Protein AF-A0A6G7XZ02-F1 (afdb_monomer_lite)

pLDDT: mean 85.64, std 7.01, range [53.31, 96.0]

Radius of gyration: 21.54 Å; chains: 1; bounding box: 38×23×70 Å

Foldseek 3Di:
DDLVVPLVVLVVVLVVVVVVLVVCCVPPVCCCVPVVDDVVVVNVVSVVVSVVVSVVSCCCCVPQVHPVSVVVVVVVVVVVVVVVVVVVVVVVVVVVD

Structure (mmCIF, N/CA/C/O backbone):
data_AF-A0A6G7XZ02-F1
#
_entry.id   AF-A0A6G7XZ02-F1
#
loop_
_atom_site.group_PDB
_atom_site.id
_atom_site.type_symbol
_atom_site.label_atom_id
_atom_site.label_alt_id
_atom_site.label_comp_id
_atom_site.label_asym_id
_atom_site.label_entity_id
_atom_site.label_seq_id
_atom_site.pdbx_PDB_ins_code
_atom_site.Cartn_x
_atom_site.Cartn_y
_atom_site.Cartn_z
_atom_site.occupancy
_atom_site.B_iso_or_equiv
_atom_site.auth_seq_id
_atom_site.auth_comp_id
_atom_site.auth_asym_id
_atom_site.auth_atom_id
_atom_site.pdbx_PDB_model_num
ATOM 1 N N . MET A 1 1 ? 18.723 -4.981 2.019 1.00 54.25 1 MET A N 1
ATOM 2 C CA . MET A 1 1 ? 18.150 -5.385 3.326 1.00 54.25 1 MET A CA 1
ATOM 3 C C . MET A 1 1 ? 16.633 -5.125 3.376 1.00 54.25 1 MET A C 1
ATOM 5 O O . MET A 1 1 ? 16.159 -4.507 4.308 1.00 54.25 1 MET A O 1
ATOM 9 N N . GLU A 1 2 ? 15.822 -5.529 2.391 1.00 69.81 2 GLU A N 1
ATOM 10 C CA . GLU A 1 2 ? 14.671 -4.648 2.071 1.00 69.81 2 GLU A CA 1
ATOM 11 C C . GLU A 1 2 ? 13.277 -5.225 2.333 1.00 69.81 2 GLU A C 1
ATOM 13 O O . GLU A 1 2 ? 12.449 -4.547 2.932 1.00 69.81 2 GLU A O 1
ATOM 18 N N . PHE A 1 3 ? 13.005 -6.483 1.978 1.00 68.81 3 PHE A N 1
ATOM 19 C CA . PHE A 1 3 ? 11.643 -7.030 2.068 1.00 68.81 3 PHE A CA 1
ATOM 20 C C . PHE A 1 3 ? 11.085 -7.061 3.493 1.00 68.81 3 PHE A C 1
ATOM 22 O O . PHE A 1 3 ? 10.004 -6.538 3.766 1.00 68.81 3 PHE A O 1
ATOM 29 N N . LEU A 1 4 ? 11.836 -7.668 4.412 1.00 76.19 4 LEU A N 1
ATOM 30 C CA . LEU A 1 4 ? 11.372 -7.899 5.776 1.00 76.19 4 LEU A CA 1
ATOM 31 C C . LEU A 1 4 ? 11.326 -6.588 6.572 1.00 76.19 4 LEU A C 1
ATOM 33 O O . LEU A 1 4 ? 10.375 -6.365 7.308 1.00 76.19 4 LEU A O 1
ATOM 37 N N . GLN A 1 5 ? 12.288 -5.684 6.356 1.00 82.38 5 GLN A N 1
ATOM 38 C CA . GLN A 1 5 ? 12.327 -4.376 7.017 1.00 82.38 5 GLN A CA 1
ATOM 39 C C . GLN A 1 5 ? 11.182 -3.464 6.559 1.00 82.38 5 GLN A C 1
ATOM 41 O O . GLN A 1 5 ? 10.501 -2.885 7.403 1.00 82.38 5 GLN A O 1
ATOM 46 N N . ILE A 1 6 ? 10.919 -3.379 5.249 1.00 80.31 6 ILE A N 1
ATOM 47 C CA . ILE A 1 6 ? 9.832 -2.547 4.712 1.00 80.31 6 ILE A CA 1
ATOM 48 C C . ILE A 1 6 ? 8.469 -3.104 5.138 1.00 80.31 6 ILE A C 1
ATOM 50 O O . ILE A 1 6 ? 7.625 -2.345 5.607 1.00 80.31 6 ILE A O 1
ATOM 54 N N . ASN A 1 7 ? 8.254 -4.422 5.055 1.00 83.06 7 ASN A N 1
ATOM 55 C CA . ASN A 1 7 ? 6.996 -5.025 5.512 1.00 83.06 7 ASN A CA 1
ATOM 56 C C . ASN A 1 7 ? 6.760 -4.825 7.007 1.00 83.06 7 ASN A C 1
ATOM 58 O O . ASN A 1 7 ? 5.651 -4.490 7.416 1.00 83.06 7 ASN A O 1
ATOM 62 N N . LEU A 1 8 ? 7.798 -5.011 7.824 1.00 87.62 8 LEU A N 1
ATOM 63 C CA . LEU A 1 8 ? 7.699 -4.810 9.264 1.00 87.62 8 LEU A CA 1
ATOM 64 C C . LEU A 1 8 ? 7.384 -3.345 9.591 1.00 87.62 8 LEU A C 1
ATOM 66 O O . LEU A 1 8 ? 6.530 -3.076 10.431 1.00 87.62 8 LEU A O 1
ATOM 70 N N . LEU A 1 9 ? 7.996 -2.400 8.874 1.00 86.50 9 LEU A N 1
ATOM 71 C CA . LEU A 1 9 ? 7.699 -0.975 8.998 1.00 86.50 9 LEU A CA 1
ATOM 72 C C . LEU A 1 9 ? 6.243 -0.661 8.619 1.00 86.50 9 LEU A C 1
ATOM 74 O O . LEU A 1 9 ? 5.568 0.050 9.361 1.00 86.50 9 LEU A O 1
ATOM 78 N N . VAL A 1 10 ? 5.721 -1.236 7.529 1.00 85.12 10 VAL A N 1
ATOM 79 C CA . VAL A 1 10 ? 4.306 -1.089 7.135 1.00 85.12 10 VAL A CA 1
ATOM 80 C C . VAL A 1 10 ? 3.370 -1.638 8.214 1.00 85.12 10 VAL A C 1
ATOM 82 O O . VAL A 1 10 ? 2.392 -0.979 8.564 1.00 85.12 10 VAL A O 1
ATOM 85 N N . ILE A 1 11 ? 3.683 -2.802 8.792 1.00 89.50 11 ILE A N 1
ATOM 86 C CA . ILE A 1 11 ? 2.895 -3.398 9.881 1.00 89.50 11 ILE A CA 1
ATOM 87 C C . ILE A 1 11 ? 2.915 -2.504 11.127 1.00 89.50 11 ILE A C 1
ATOM 89 O O . ILE A 1 11 ? 1.867 -2.286 11.734 1.00 89.50 11 ILE A O 1
ATOM 93 N N . ILE A 1 12 ? 4.073 -1.947 11.495 1.00 91.88 12 ILE A N 1
ATOM 94 C CA . ILE A 1 12 ? 4.201 -1.032 12.639 1.00 91.88 12 ILE A CA 1
ATOM 95 C C . ILE A 1 12 ? 3.375 0.238 12.409 1.00 91.88 12 ILE A C 1
ATOM 97 O O . ILE A 1 12 ? 2.613 0.638 13.290 1.00 91.88 12 ILE A O 1
ATOM 101 N N . ILE A 1 13 ? 3.472 0.855 11.228 1.00 88.94 13 ILE A N 1
ATOM 102 C CA . ILE A 1 13 ? 2.686 2.050 10.886 1.00 88.94 13 ILE A CA 1
ATOM 103 C C . ILE A 1 13 ? 1.189 1.740 10.925 1.00 88.94 13 ILE A C 1
ATOM 105 O O . ILE A 1 13 ? 0.421 2.511 11.503 1.00 88.94 13 ILE A O 1
ATOM 109 N N . ALA A 1 14 ? 0.772 0.602 10.366 1.00 88.94 14 ALA A N 1
ATOM 110 C CA . ALA A 1 14 ? -0.616 0.167 10.426 1.00 88.94 14 ALA A CA 1
ATOM 111 C C . ALA A 1 14 ? -1.078 -0.002 11.882 1.00 88.94 14 ALA A C 1
ATOM 113 O O . ALA A 1 14 ? -2.113 0.546 12.255 1.00 88.94 14 ALA A O 1
ATOM 114 N N . ALA A 1 15 ? -0.295 -0.672 12.732 1.00 91.19 15 ALA A N 1
ATOM 115 C CA . ALA A 1 15 ? -0.615 -0.852 14.148 1.00 91.19 15 ALA A CA 1
ATOM 116 C C . ALA A 1 15 ? -0.759 0.488 14.895 1.00 91.19 15 ALA A C 1
ATOM 118 O O . ALA A 1 15 ? -1.701 0.662 15.672 1.00 91.19 15 ALA A O 1
ATOM 119 N N . ILE A 1 16 ? 0.119 1.458 14.618 1.00 92.38 16 ILE A N 1
ATOM 120 C CA . ILE A 1 16 ? 0.020 2.818 15.168 1.00 92.38 16 ILE A CA 1
ATOM 121 C C . ILE A 1 16 ? -1.269 3.494 14.690 1.00 92.38 16 ILE A C 1
ATOM 123 O O . ILE A 1 16 ? -2.003 4.045 15.510 1.00 92.38 16 ILE A O 1
ATOM 127 N N . LEU A 1 17 ? -1.589 3.422 13.395 1.00 88.81 17 LEU A N 1
ATOM 128 C CA . LEU A 1 17 ? -2.824 3.984 12.841 1.00 88.81 17 LEU A CA 1
ATOM 129 C C . LEU A 1 17 ? -4.072 3.360 13.473 1.00 88.81 17 LEU A C 1
ATOM 131 O O . LEU A 1 17 ? -4.996 4.091 13.832 1.00 88.81 17 LEU A O 1
ATOM 135 N N . PHE A 1 18 ? -4.090 2.041 13.675 1.00 89.12 18 PHE A N 1
ATOM 136 C CA . PHE A 1 18 ? -5.156 1.344 14.400 1.00 89.12 18 PHE A CA 1
ATOM 137 C C . PHE A 1 18 ? -5.285 1.845 15.842 1.00 89.12 18 PHE A C 1
ATOM 139 O O . PHE A 1 18 ? -6.384 2.182 16.279 1.00 89.12 18 PHE A O 1
ATOM 146 N N . GLY A 1 19 ? -4.174 1.951 16.573 1.00 87.75 19 GLY A N 1
ATOM 147 C CA . GLY A 1 19 ? -4.179 2.442 17.951 1.00 87.75 19 GLY A CA 1
ATOM 148 C C . GLY A 1 19 ? -4.669 3.888 18.061 1.00 87.75 19 GLY A C 1
ATOM 149 O O . GLY A 1 19 ? -5.534 4.196 18.881 1.00 87.75 19 GLY A O 1
ATOM 150 N N . VAL A 1 20 ? -4.164 4.774 17.200 1.00 89.00 20 VAL A N 1
ATOM 151 C CA . 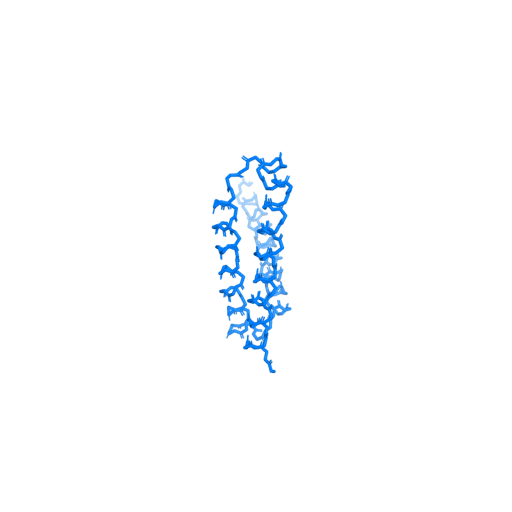VAL A 1 20 ? -4.539 6.194 17.170 1.00 89.00 20 VAL A CA 1
ATOM 152 C C . VAL A 1 20 ? -6.012 6.363 16.804 1.00 89.00 20 VAL A C 1
ATOM 154 O O . VAL A 1 20 ? -6.737 7.058 17.516 1.00 89.00 20 VAL A O 1
ATOM 157 N N . SER A 1 21 ? -6.481 5.693 15.748 1.00 85.69 21 SER A N 1
ATOM 158 C CA . SER A 1 21 ? -7.891 5.742 15.334 1.00 85.69 21 SER A CA 1
ATOM 159 C C . SER A 1 21 ? -8.829 5.178 16.405 1.00 85.69 21 SER A C 1
ATOM 161 O O . SER A 1 21 ? -9.867 5.782 16.677 1.00 85.69 21 SER A O 1
ATOM 163 N N . TYR A 1 22 ? -8.424 4.117 17.109 1.00 88.44 22 TYR A N 1
ATOM 164 C CA . TYR A 1 22 ? -9.157 3.594 18.261 1.00 88.44 22 TYR A CA 1
ATOM 165 C C . TYR A 1 22 ? -9.252 4.588 19.422 1.00 88.44 22 TYR A C 1
ATOM 167 O O . TYR A 1 22 ? -10.335 4.792 19.977 1.00 88.44 22 TYR A O 1
ATOM 175 N N . LEU A 1 23 ? -8.148 5.246 19.780 1.00 89.19 23 LEU A N 1
ATOM 176 C CA . LEU A 1 23 ? -8.142 6.259 20.839 1.00 89.19 23 LEU A CA 1
ATOM 177 C C . LEU A 1 23 ? -8.993 7.482 20.474 1.00 89.19 23 LEU A C 1
ATOM 179 O O . LEU A 1 23 ? -9.736 7.983 21.323 1.00 89.19 23 LEU A O 1
ATOM 183 N N . LEU A 1 24 ? -8.906 7.943 19.225 1.00 86.56 24 LEU A N 1
ATOM 184 C CA . LEU A 1 24 ? -9.713 9.043 18.692 1.00 86.56 24 LEU A CA 1
ATOM 185 C C . LEU A 1 24 ? -11.200 8.700 18.706 1.00 86.56 24 LEU A C 1
ATOM 187 O O . LEU A 1 24 ? -12.016 9.521 19.126 1.00 86.56 24 LEU A O 1
ATOM 191 N N . GLU A 1 25 ? -11.559 7.484 18.303 1.00 88.38 25 GLU A N 1
ATOM 192 C CA . GLU A 1 25 ? -12.950 7.050 18.324 1.00 88.38 25 GLU A CA 1
ATOM 193 C C . GLU A 1 25 ? -13.483 6.936 19.750 1.00 88.38 25 GLU A C 1
ATOM 195 O O . GLU A 1 25 ? -14.558 7.456 20.049 1.00 88.38 25 GLU A O 1
ATOM 200 N N . LYS A 1 26 ? -12.704 6.344 20.662 1.00 88.44 26 LYS A N 1
ATOM 201 C CA . LYS A 1 26 ? -13.098 6.201 22.068 1.00 88.44 26 LYS A CA 1
ATOM 202 C C . LYS A 1 26 ? -13.289 7.551 22.766 1.00 88.44 26 LYS A C 1
ATOM 204 O O . LYS A 1 26 ? -14.193 7.675 23.587 1.00 88.44 26 LYS A O 1
ATOM 209 N N . LYS A 1 27 ? -12.429 8.539 22.494 1.00 87.94 27 LYS A N 1
ATOM 210 C CA . LYS A 1 27 ? -12.463 9.841 23.186 1.00 87.94 27 LYS A CA 1
ATOM 211 C C . LYS A 1 27 ? -13.370 10.875 22.522 1.00 87.94 27 LYS A C 1
ATOM 213 O O . LYS A 1 27 ? -13.956 11.691 23.224 1.00 87.94 27 LYS A O 1
ATOM 218 N N . PHE A 1 28 ? -13.472 10.870 21.195 1.00 87.81 28 PHE A N 1
ATOM 219 C CA . PHE A 1 28 ? -14.104 11.962 20.446 1.00 87.81 28 PHE A CA 1
ATOM 220 C C . PHE A 1 28 ? -15.137 11.491 19.411 1.00 87.81 28 PHE A C 1
ATOM 222 O O . PHE A 1 28 ? -15.813 12.333 18.809 1.00 87.81 28 PHE A O 1
ATOM 229 N N . SER A 1 29 ? -15.282 10.174 19.216 1.00 86.62 29 SER A N 1
ATOM 230 C CA . SER A 1 29 ? -16.136 9.555 18.190 1.00 86.62 29 SER A CA 1
ATOM 231 C C . SER A 1 29 ? -15.871 10.108 16.786 1.00 86.62 29 SER A C 1
ATOM 233 O O . SER A 1 29 ? -16.801 10.367 16.023 1.00 86.62 29 SER A O 1
ATOM 235 N N . VAL A 1 30 ? -14.598 10.378 16.471 1.00 82.25 30 VAL A N 1
ATOM 236 C CA . VAL A 1 30 ? -14.182 11.053 15.230 1.00 82.25 30 VAL A CA 1
ATOM 237 C C . VAL A 1 30 ? -14.610 10.273 13.991 1.00 82.25 30 VAL A C 1
ATOM 239 O O . VAL A 1 30 ? -15.132 10.868 13.053 1.00 82.25 30 VAL A O 1
ATOM 242 N N . ILE A 1 31 ? -14.422 8.956 13.974 1.00 81.56 31 ILE A N 1
ATOM 243 C CA . ILE A 1 31 ? -14.745 8.111 12.820 1.00 81.56 31 ILE A CA 1
ATOM 244 C C . ILE A 1 31 ? -16.248 8.175 12.566 1.00 81.56 31 ILE A C 1
ATOM 246 O O . ILE A 1 31 ? -16.683 8.491 11.457 1.00 81.56 31 ILE A O 1
ATOM 250 N N . THR A 1 32 ? -17.041 7.978 13.617 1.00 83.25 32 THR A N 1
ATOM 251 C CA . THR A 1 32 ? -18.499 8.015 13.498 1.00 83.25 32 THR A CA 1
ATOM 252 C C . THR A 1 32 ? -19.004 9.415 13.121 1.00 83.25 32 THR A C 1
ATOM 254 O O . THR A 1 32 ? -19.894 9.536 12.282 1.00 83.25 32 THR A O 1
ATOM 257 N N . LYS A 1 33 ? -18.426 10.491 13.676 1.00 83.38 33 LYS A N 1
ATOM 258 C CA . LYS A 1 33 ? -18.874 11.875 13.425 1.00 83.38 33 LYS A CA 1
ATOM 259 C C . LYS A 1 33 ? -18.460 12.425 12.061 1.00 83.38 33 LYS A C 1
ATOM 261 O O . LYS A 1 33 ? -19.282 13.044 11.392 1.00 83.38 33 LYS A O 1
ATOM 266 N N . TYR A 1 34 ? -17.205 12.236 11.662 1.00 83.75 34 TYR A N 1
ATOM 267 C CA . TYR A 1 34 ? -16.664 12.844 10.443 1.00 83.75 34 TYR A CA 1
ATOM 268 C C . TYR A 1 34 ? -16.861 11.959 9.223 1.00 83.75 34 TYR A C 1
ATOM 270 O O . TYR A 1 34 ? -17.278 12.445 8.175 1.00 83.75 34 TYR A O 1
ATOM 278 N N . PHE A 1 35 ? -16.595 10.661 9.357 1.00 78.69 35 PHE A N 1
ATOM 279 C CA . PHE A 1 35 ? -16.698 9.742 8.229 1.00 78.69 35 PHE A CA 1
ATOM 280 C C . PHE A 1 35 ? -18.104 9.159 8.087 1.00 78.69 35 PHE A C 1
ATOM 282 O O . PHE A 1 35 ? -18.432 8.664 7.016 1.00 78.69 35 PHE A O 1
ATOM 289 N N . LYS A 1 36 ? -18.955 9.247 9.123 1.00 84.12 36 LYS A N 1
ATOM 290 C CA . LYS A 1 36 ? -20.302 8.640 9.145 1.00 84.12 36 LYS A CA 1
ATOM 291 C C . LYS A 1 36 ? -20.281 7.133 8.859 1.00 84.12 36 LYS A C 1
ATOM 293 O O . LYS A 1 36 ? -21.260 6.569 8.381 1.00 84.12 36 LYS A O 1
ATOM 298 N N . VAL A 1 37 ? -19.160 6.479 9.158 1.00 82.62 37 VAL A N 1
ATOM 299 C CA . VAL A 1 37 ? -18.958 5.039 8.982 1.00 82.62 37 VAL A CA 1
ATOM 300 C C . VAL A 1 37 ? -18.877 4.388 10.355 1.00 82.62 37 VAL A C 1
ATOM 302 O O . VAL A 1 37 ? -18.328 4.965 11.295 1.00 82.62 37 VAL A O 1
ATOM 305 N N . ALA A 1 38 ? -19.396 3.165 10.476 1.00 86.62 38 ALA A N 1
ATOM 306 C CA . ALA A 1 38 ? -19.236 2.392 11.698 1.00 86.62 38 ALA A CA 1
ATOM 307 C C . ALA A 1 38 ? -17.738 2.108 11.949 1.00 86.62 38 ALA A C 1
ATOM 309 O O . ALA A 1 38 ? -17.060 1.617 11.042 1.00 86.62 38 ALA A O 1
ATOM 310 N N . PRO A 1 39 ? -17.208 2.300 13.172 1.00 84.62 39 PRO A N 1
ATOM 311 C CA . PRO A 1 39 ? -15.782 2.103 13.452 1.00 8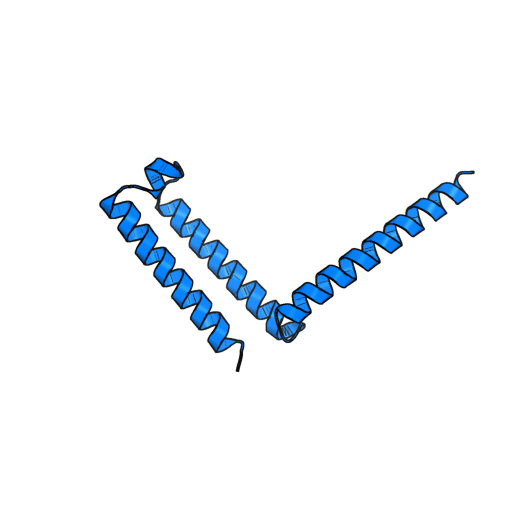4.62 39 PRO A CA 1
ATOM 312 C C . PRO A 1 39 ? -15.258 0.726 13.032 1.00 84.62 39 PRO A C 1
ATOM 314 O O . PRO A 1 39 ? -14.176 0.614 12.469 1.00 84.62 39 PRO A O 1
ATOM 317 N N . LYS A 1 40 ? -16.067 -0.330 13.209 1.00 85.75 40 LYS A N 1
ATOM 318 C CA . LYS A 1 40 ? -15.737 -1.689 12.748 1.00 85.75 40 LYS A CA 1
ATOM 319 C C . LYS A 1 40 ? -15.475 -1.762 11.241 1.00 85.75 40 LYS A C 1
ATOM 321 O O . LYS A 1 40 ? -14.540 -2.438 10.826 1.00 85.75 40 LYS A O 1
ATOM 326 N N . GLN A 1 41 ? -16.281 -1.077 10.430 1.00 85.44 41 GLN A N 1
ATOM 327 C CA . GLN A 1 41 ? -16.101 -1.042 8.977 1.00 85.44 41 GLN A CA 1
ATOM 328 C C . GLN A 1 41 ? -14.840 -0.261 8.604 1.00 85.44 41 GLN A C 1
ATOM 330 O O . GLN A 1 41 ? -14.083 -0.715 7.754 1.00 85.44 41 GLN A O 1
ATOM 335 N N . PHE A 1 42 ? -14.567 0.856 9.284 1.00 86.19 42 PHE A N 1
ATOM 336 C CA . PHE A 1 42 ? -13.331 1.615 9.088 1.00 86.19 42 PHE A CA 1
ATOM 337 C C . PHE A 1 42 ? -12.086 0.763 9.374 1.00 86.19 42 PHE A C 1
ATOM 339 O O . PHE A 1 42 ? -11.171 0.707 8.556 1.00 86.19 42 PHE A O 1
ATOM 346 N N . TYR A 1 43 ? -12.079 0.035 10.493 1.00 87.62 43 TYR A N 1
ATOM 347 C CA . TYR A 1 43 ? -10.994 -0.882 10.847 1.00 87.62 43 TYR A CA 1
ATOM 348 C C . TYR A 1 43 ? -10.826 -2.015 9.833 1.00 87.62 43 TYR A C 1
ATOM 350 O O . TYR A 1 43 ? -9.699 -2.364 9.489 1.00 87.62 43 TYR A O 1
ATOM 358 N N . LEU A 1 44 ? -11.927 -2.564 9.316 1.00 87.81 44 LEU A N 1
ATOM 359 C CA . LEU A 1 44 ? -11.881 -3.598 8.284 1.00 87.81 44 LEU A CA 1
ATOM 360 C C . LEU A 1 44 ? -11.272 -3.053 6.987 1.00 87.81 44 LEU A C 1
ATOM 362 O O . LEU A 1 44 ? -10.373 -3.677 6.428 1.00 87.81 44 LEU A O 1
ATOM 366 N N . ILE A 1 45 ? -11.699 -1.868 6.546 1.00 87.19 45 ILE A N 1
ATOM 367 C CA . ILE A 1 45 ? -11.135 -1.197 5.367 1.00 87.19 45 ILE A CA 1
ATOM 368 C C . ILE A 1 45 ? -9.634 -0.952 5.562 1.00 87.19 45 ILE A C 1
ATOM 370 O O . ILE A 1 45 ? -8.841 -1.278 4.681 1.00 87.19 45 ILE A O 1
ATOM 374 N N . LEU A 1 46 ? -9.228 -0.440 6.726 1.00 88.19 46 LEU A N 1
ATOM 375 C CA . LEU A 1 46 ? -7.822 -0.186 7.042 1.00 88.19 46 LEU A CA 1
ATOM 376 C C . LEU A 1 46 ? -6.979 -1.475 7.018 1.00 88.19 46 LEU A C 1
ATOM 378 O O . LEU A 1 46 ? -5.857 -1.473 6.504 1.00 88.19 46 LEU A O 1
ATOM 382 N N . ALA A 1 47 ? -7.522 -2.585 7.526 1.00 86.06 47 ALA A N 1
ATOM 383 C CA . ALA A 1 47 ? -6.861 -3.890 7.500 1.00 86.06 47 ALA A CA 1
ATOM 384 C C . ALA A 1 47 ? -6.689 -4.406 6.066 1.00 86.06 47 ALA A C 1
ATOM 386 O O . ALA A 1 47 ? -5.595 -4.826 5.687 1.00 86.06 47 ALA A O 1
ATOM 387 N N . VAL A 1 48 ? -7.747 -4.326 5.252 1.00 90.25 48 VAL A N 1
ATOM 388 C CA . VAL A 1 48 ? -7.711 -4.732 3.840 1.00 90.25 48 VAL A CA 1
ATOM 389 C C . VAL A 1 48 ? -6.698 -3.896 3.060 1.00 90.25 48 VAL A C 1
ATOM 391 O O . VAL A 1 48 ? -5.889 -4.455 2.325 1.00 90.25 48 VAL A O 1
ATOM 394 N N . LEU A 1 49 ? -6.677 -2.577 3.260 1.00 86.25 49 LEU A N 1
ATOM 395 C CA . LEU A 1 49 ? -5.693 -1.700 2.621 1.00 86.25 49 LEU A CA 1
ATOM 396 C C . LEU A 1 49 ? -4.261 -2.062 3.019 1.00 86.25 49 LEU A C 1
ATOM 398 O O . LEU A 1 49 ? -3.386 -2.124 2.160 1.00 86.25 49 LEU A O 1
ATOM 402 N N . THR A 1 50 ? -4.028 -2.361 4.297 1.00 87.81 50 THR A N 1
ATOM 403 C CA . THR A 1 50 ? -2.706 -2.779 4.783 1.00 87.81 50 THR A CA 1
ATOM 404 C C . THR A 1 50 ? -2.263 -4.087 4.121 1.00 87.81 50 THR A C 1
ATOM 406 O O . THR A 1 50 ? -1.125 -4.190 3.668 1.00 87.81 50 THR A O 1
ATOM 409 N N . LEU A 1 51 ? -3.163 -5.068 3.994 1.00 88.81 51 LEU A N 1
ATOM 410 C CA . LEU A 1 51 ? -2.883 -6.321 3.286 1.00 88.81 51 LEU A CA 1
ATOM 411 C C . LEU A 1 51 ? -2.550 -6.084 1.810 1.00 88.81 51 LEU A C 1
ATOM 413 O O . LEU A 1 51 ? -1.573 -6.641 1.314 1.00 88.81 51 LEU A O 1
ATOM 417 N N . ILE A 1 52 ? -3.314 -5.231 1.123 1.00 87.94 52 ILE A N 1
ATOM 418 C CA . ILE A 1 52 ? -3.043 -4.871 -0.275 1.00 87.94 52 ILE A CA 1
ATOM 419 C C . ILE A 1 52 ? -1.645 -4.254 -0.404 1.00 87.94 52 ILE A C 1
ATOM 421 O O . ILE A 1 52 ? -0.881 -4.663 -1.275 1.00 87.94 52 ILE A O 1
ATOM 425 N N . VAL A 1 53 ? -1.276 -3.321 0.480 1.00 86.94 53 VAL A N 1
ATOM 426 C CA . VAL A 1 53 ? 0.058 -2.694 0.471 1.00 86.94 53 VAL A CA 1
ATOM 427 C C . VAL A 1 53 ? 1.166 -3.731 0.677 1.00 86.94 53 VAL A C 1
ATOM 429 O O . VAL A 1 53 ? 2.166 -3.691 -0.037 1.00 86.94 53 VAL A O 1
ATOM 432 N N . LEU A 1 54 ? 0.990 -4.687 1.594 1.00 87.31 54 LEU A N 1
ATOM 433 C CA . LEU A 1 54 ? 1.961 -5.766 1.817 1.00 87.31 54 LEU A CA 1
ATOM 434 C C . LEU A 1 54 ? 2.119 -6.669 0.585 1.00 87.31 54 LEU A C 1
ATOM 436 O O . LEU A 1 54 ? 3.242 -6.999 0.203 1.00 87.31 54 LEU A O 1
ATOM 440 N N . VAL A 1 55 ? 1.012 -7.034 -0.070 1.00 87.81 55 VAL A N 1
ATOM 441 C CA . VAL A 1 55 ? 1.036 -7.840 -1.303 1.00 87.81 55 VAL A CA 1
ATOM 442 C C . VAL A 1 55 ? 1.726 -7.085 -2.435 1.00 87.81 55 VAL A C 1
ATOM 444 O O . VAL A 1 55 ? 2.586 -7.644 -3.114 1.00 87.81 55 VAL A O 1
ATOM 447 N N . LEU A 1 56 ? 1.405 -5.805 -2.625 1.00 85.06 56 LEU A N 1
ATOM 448 C CA . LEU A 1 56 ? 2.065 -4.987 -3.639 1.00 85.06 56 LEU A CA 1
ATOM 449 C C . LEU A 1 56 ? 3.558 -4.806 -3.336 1.00 85.06 56 LEU A C 1
ATOM 451 O O . LEU A 1 56 ? 4.361 -4.846 -4.264 1.00 85.06 56 LEU A O 1
ATOM 455 N N . ASN A 1 57 ? 3.948 -4.689 -2.061 1.00 84.88 57 ASN A N 1
ATOM 456 C CA . ASN A 1 57 ? 5.360 -4.629 -1.670 1.00 84.88 57 ASN A CA 1
ATOM 457 C C . ASN A 1 57 ? 6.093 -5.931 -2.004 1.00 84.88 57 ASN A C 1
ATOM 459 O O . ASN A 1 57 ? 7.213 -5.898 -2.510 1.00 84.88 57 ASN A O 1
ATOM 463 N N . TYR A 1 58 ? 5.451 -7.078 -1.777 1.00 85.75 58 TYR A N 1
ATOM 464 C CA . TYR A 1 58 ? 5.985 -8.363 -2.217 1.00 85.75 58 TYR A CA 1
ATOM 465 C C . TYR A 1 58 ? 6.179 -8.412 -3.728 1.00 85.75 58 TYR A C 1
ATOM 467 O O . TYR A 1 58 ? 7.269 -8.745 -4.180 1.00 85.75 58 TYR A O 1
ATOM 475 N N . ILE A 1 59 ? 5.181 -8.001 -4.510 1.00 85.50 59 ILE A N 1
ATOM 476 C CA . ILE A 1 59 ? 5.301 -7.980 -5.972 1.00 85.50 59 ILE A CA 1
ATOM 477 C C . ILE A 1 59 ? 6.429 -7.037 -6.416 1.00 85.50 59 ILE A C 1
ATOM 479 O O . ILE A 1 59 ? 7.260 -7.421 -7.239 1.00 85.50 59 ILE A O 1
ATOM 483 N N . ALA A 1 60 ? 6.496 -5.831 -5.847 1.00 85.94 60 ALA A N 1
ATOM 484 C CA . ALA A 1 60 ? 7.532 -4.849 -6.153 1.00 85.94 60 ALA A CA 1
ATOM 485 C C . ALA A 1 60 ? 8.936 -5.424 -5.940 1.00 85.94 60 ALA A C 1
ATOM 487 O O . ALA A 1 60 ? 9.798 -5.307 -6.806 1.00 85.94 60 ALA A O 1
ATOM 488 N N . ILE A 1 61 ? 9.161 -6.099 -4.815 1.00 84.62 61 ILE A N 1
ATOM 489 C CA . ILE A 1 61 ? 10.488 -6.611 -4.477 1.00 84.62 61 ILE A CA 1
ATOM 490 C C . ILE A 1 61 ? 10.795 -7.910 -5.232 1.00 84.62 61 ILE A C 1
ATOM 492 O O . ILE A 1 61 ? 11.892 -8.053 -5.765 1.00 84.62 61 ILE A O 1
ATOM 496 N N . SER A 1 62 ? 9.846 -8.843 -5.327 1.00 84.75 62 SER A N 1
ATOM 497 C CA . SER A 1 62 ? 10.066 -10.147 -5.967 1.00 84.75 62 SER A CA 1
ATOM 498 C C . SER A 1 62 ? 10.203 -10.073 -7.485 1.00 84.75 62 SER A C 1
ATOM 500 O O . SER A 1 62 ? 10.965 -10.855 -8.047 1.00 84.75 62 SER A O 1
ATOM 502 N N . PHE A 1 63 ? 9.487 -9.162 -8.149 1.00 83.44 63 PHE A N 1
ATOM 503 C CA . PHE A 1 63 ? 9.501 -9.063 -9.613 1.00 83.44 63 PHE A CA 1
ATOM 504 C C . PHE A 1 63 ? 10.332 -7.890 -10.129 1.00 83.44 63 PHE A C 1
ATOM 506 O O . PHE A 1 63 ? 10.984 -8.020 -11.161 1.00 83.44 63 PHE A O 1
ATOM 513 N N . PHE A 1 64 ? 10.327 -6.754 -9.428 1.00 85.12 64 PHE A N 1
ATOM 514 C CA . PHE A 1 64 ? 10.993 -5.532 -9.893 1.00 85.12 64 PHE A CA 1
ATOM 515 C C . PHE A 1 64 ? 12.249 -5.183 -9.090 1.00 85.12 64 PHE A C 1
ATOM 517 O O . PHE A 1 64 ? 12.946 -4.226 -9.427 1.00 85.12 64 PHE A O 1
ATOM 524 N N . GLY A 1 65 ? 12.550 -5.925 -8.022 1.00 83.69 65 GLY A N 1
ATOM 525 C CA . GLY A 1 65 ? 13.670 -5.664 -7.116 1.00 83.69 65 GLY A CA 1
ATOM 526 C C . GLY A 1 65 ? 13.461 -4.460 -6.190 1.00 83.69 65 GLY A C 1
ATOM 527 O O . GLY A 1 65 ? 14.005 -4.452 -5.091 1.00 83.69 65 GLY A O 1
ATOM 528 N N . SER A 1 66 ? 12.660 -3.466 -6.591 1.00 83.94 66 SER A N 1
ATOM 529 C CA . SER A 1 66 ? 12.316 -2.285 -5.793 1.00 83.94 66 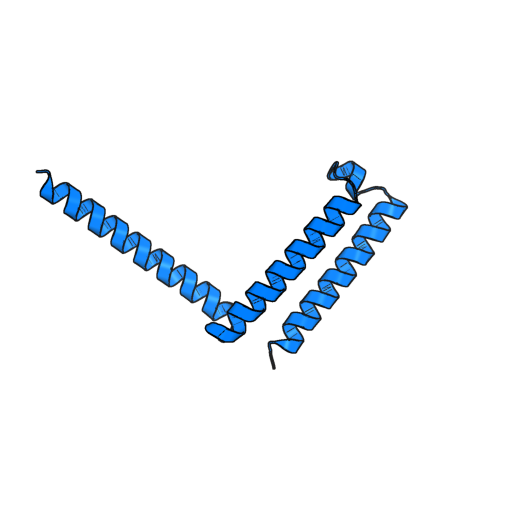SER A CA 1
ATOM 530 C C . SER A 1 66 ? 10.993 -1.639 -6.236 1.00 83.94 66 SER A C 1
ATOM 532 O O . SER A 1 66 ? 10.508 -1.841 -7.354 1.00 83.94 66 SER A O 1
ATOM 534 N N . TRP A 1 67 ? 10.414 -0.801 -5.370 1.00 80.81 67 TRP A N 1
ATOM 535 C CA . TRP A 1 67 ? 9.208 -0.023 -5.689 1.00 80.81 67 TRP A CA 1
ATOM 536 C C . TRP A 1 67 ? 9.432 1.035 -6.765 1.00 80.81 67 TRP A C 1
ATOM 538 O O . TRP A 1 67 ? 8.542 1.287 -7.577 1.00 80.81 67 TRP A O 1
ATOM 548 N N . GLN A 1 68 ? 10.616 1.643 -6.792 1.00 84.44 68 GLN A N 1
ATOM 549 C CA . GLN A 1 68 ? 10.991 2.636 -7.793 1.00 84.44 68 GLN A CA 1
ATOM 550 C C . GLN A 1 68 ? 10.967 2.005 -9.188 1.00 84.44 68 GLN A C 1
ATOM 552 O O . GLN A 1 68 ? 10.386 2.571 -10.114 1.00 84.44 68 GLN A O 1
ATOM 557 N N . THR A 1 69 ? 11.521 0.798 -9.323 1.00 81.06 69 THR A N 1
ATOM 558 C CA . THR A 1 69 ? 11.519 0.053 -10.586 1.00 81.06 69 THR A CA 1
ATOM 559 C C . THR A 1 69 ? 10.106 -0.368 -10.996 1.00 81.06 69 THR A C 1
ATOM 561 O O . THR A 1 69 ? 9.765 -0.253 -12.174 1.00 81.06 69 THR A O 1
ATOM 564 N N . LEU A 1 70 ? 9.247 -0.779 -10.049 1.00 85.88 70 LEU A N 1
ATOM 565 C CA . LEU A 1 70 ? 7.836 -1.074 -10.337 1.00 85.88 70 LEU A CA 1
ATOM 566 C C . LEU A 1 70 ? 7.129 0.155 -10.927 1.00 85.88 70 LEU A C 1
ATOM 568 O O . LEU A 1 70 ? 6.524 0.056 -11.994 1.00 85.88 70 LEU A O 1
ATOM 572 N N . ILE A 1 71 ? 7.261 1.326 -10.298 1.00 86.00 71 ILE A N 1
ATOM 573 C CA . ILE A 1 71 ? 6.636 2.567 -10.783 1.00 86.00 71 ILE A CA 1
ATOM 574 C C . ILE A 1 71 ? 7.141 2.922 -12.188 1.00 86.00 71 ILE A C 1
ATOM 576 O O . ILE A 1 71 ? 6.337 3.186 -13.084 1.00 86.00 71 ILE A O 1
ATOM 580 N N . LEU A 1 72 ? 8.458 2.879 -12.406 1.00 84.94 72 LEU A N 1
ATOM 581 C CA . LEU A 1 72 ? 9.055 3.179 -13.710 1.00 84.94 72 LEU A CA 1
ATOM 582 C C . LEU A 1 72 ? 8.573 2.219 -14.803 1.00 84.94 72 LEU A C 1
ATOM 584 O O . LEU A 1 72 ? 8.268 2.658 -15.912 1.00 84.94 72 LEU A O 1
ATOM 588 N N . SER A 1 73 ? 8.449 0.929 -14.491 1.00 80.81 73 SER A N 1
ATOM 589 C CA . SER A 1 73 ? 7.961 -0.071 -15.443 1.00 80.81 73 SER A CA 1
ATOM 590 C C . SER A 1 73 ? 6.499 0.166 -15.842 1.00 80.81 73 SER A C 1
ATOM 592 O O . SER A 1 73 ? 6.177 0.120 -17.028 1.00 80.81 73 SER A O 1
ATOM 594 N N . VAL A 1 74 ? 5.626 0.511 -14.887 1.00 85.88 74 VAL A N 1
ATOM 595 C CA . VAL A 1 74 ? 4.209 0.817 -15.144 1.00 85.88 74 VAL A CA 1
ATOM 596 C C . VAL A 1 74 ? 4.076 2.058 -16.020 1.00 85.88 74 VAL A C 1
ATOM 598 O O . VAL A 1 74 ? 3.301 2.055 -16.980 1.00 85.88 74 VAL A O 1
ATOM 601 N N . ILE A 1 75 ? 4.855 3.104 -15.732 1.00 91.50 75 ILE A N 1
ATOM 602 C CA . ILE A 1 75 ? 4.894 4.317 -16.556 1.00 91.50 75 ILE A CA 1
ATOM 603 C C . ILE A 1 75 ? 5.372 3.972 -17.972 1.00 91.50 75 ILE A C 1
ATOM 605 O O . ILE A 1 75 ? 4.709 4.340 -18.942 1.00 91.50 75 ILE A O 1
ATOM 609 N N . GLY A 1 76 ? 6.466 3.217 -18.104 1.00 89.56 76 GLY A N 1
ATOM 610 C CA . GLY A 1 76 ? 7.008 2.800 -19.399 1.00 89.56 76 GLY A CA 1
ATOM 611 C C . GLY A 1 76 ? 6.000 2.012 -20.240 1.00 89.56 76 GLY A C 1
ATOM 612 O O . GLY A 1 76 ? 5.759 2.358 -21.397 1.00 89.56 76 GLY A O 1
ATOM 613 N N . VAL A 1 77 ? 5.344 1.009 -19.650 1.00 89.81 77 VAL A N 1
ATOM 614 C CA . VAL A 1 77 ? 4.299 0.216 -20.322 1.00 89.81 77 VAL A CA 1
ATOM 615 C C . VAL A 1 77 ? 3.111 1.091 -20.724 1.00 89.8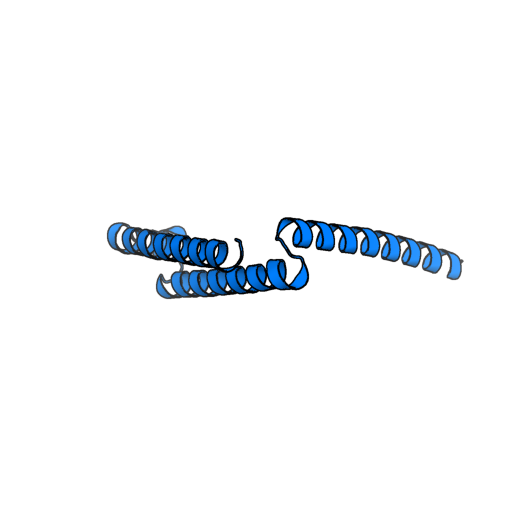1 77 VAL A C 1
ATOM 617 O O . VAL A 1 77 ? 2.607 0.958 -21.839 1.00 89.81 77 VAL A O 1
ATOM 620 N N . SER A 1 78 ? 2.692 2.021 -19.863 1.00 89.69 78 SER A N 1
ATOM 621 C CA . SER A 1 78 ? 1.580 2.937 -20.152 1.00 89.69 78 SER A CA 1
ATOM 622 C C . SER A 1 78 ? 1.889 3.863 -21.332 1.00 89.69 78 SER A C 1
ATOM 624 O O . SER A 1 78 ? 1.043 4.046 -22.208 1.00 89.69 78 SER A O 1
ATOM 626 N N . VAL A 1 79 ? 3.112 4.402 -21.403 1.00 95.12 79 VAL A N 1
ATOM 627 C CA . VAL A 1 79 ? 3.569 5.246 -22.521 1.00 95.12 79 VAL A CA 1
ATOM 628 C C . VAL A 1 79 ? 3.606 4.449 -23.824 1.00 95.12 79 VAL A C 1
ATOM 630 O O . VAL A 1 79 ? 3.049 4.893 -24.829 1.00 95.12 79 VAL A O 1
ATOM 633 N N . VAL A 1 80 ? 4.204 3.254 -23.813 1.00 92.94 80 VAL A N 1
ATOM 634 C CA . VAL A 1 80 ? 4.257 2.384 -25.000 1.00 92.94 80 VAL A CA 1
ATOM 635 C C . VAL A 1 80 ? 2.848 2.004 -25.457 1.00 92.94 80 VAL A C 1
ATOM 637 O O . VAL A 1 80 ? 2.535 2.122 -26.642 1.00 92.94 80 VAL A O 1
ATOM 640 N N . GLY A 1 81 ? 1.970 1.617 -24.530 1.00 92.12 81 GLY A N 1
ATOM 641 C CA . GLY A 1 81 ? 0.573 1.299 -24.823 1.00 92.12 81 GLY A CA 1
ATOM 642 C C . GLY A 1 81 ? -0.176 2.476 -25.451 1.00 92.12 81 GLY A C 1
ATOM 643 O O . GLY A 1 81 ? -0.868 2.302 -26.454 1.00 92.12 81 GLY A O 1
ATOM 644 N N . PHE A 1 82 ? 0.013 3.689 -24.927 1.00 93.56 82 PHE A N 1
ATOM 645 C CA . PHE A 1 82 ? -0.583 4.898 -25.494 1.00 93.56 82 PHE A CA 1
ATOM 646 C C . PHE A 1 82 ? -0.098 5.177 -26.925 1.00 93.56 82 PHE A C 1
ATOM 648 O O . PHE A 1 82 ? -0.912 5.468 -27.807 1.00 93.56 82 PHE A O 1
ATOM 655 N N . ILE A 1 83 ? 1.207 5.036 -27.185 1.00 96.00 83 ILE A N 1
ATOM 656 C CA . ILE A 1 83 ? 1.779 5.193 -28.531 1.00 96.00 83 ILE A CA 1
ATOM 657 C C . ILE A 1 83 ? 1.179 4.157 -29.489 1.00 96.00 83 ILE A C 1
ATOM 659 O O . ILE A 1 83 ? 0.736 4.516 -30.581 1.00 96.00 83 ILE A O 1
ATOM 663 N N . LEU A 1 84 ? 1.104 2.886 -29.083 1.00 94.25 84 LEU A N 1
ATOM 664 C CA . LEU A 1 84 ? 0.529 1.819 -29.907 1.00 94.25 84 LEU A CA 1
ATOM 665 C C . LEU A 1 84 ? -0.948 2.070 -30.230 1.00 94.25 84 LEU A C 1
ATOM 667 O O . LEU A 1 84 ? -1.357 1.887 -31.377 1.00 94.25 84 LEU A O 1
ATOM 671 N N . LEU A 1 85 ? -1.735 2.543 -29.260 1.00 94.88 85 LEU A N 1
ATOM 672 C CA . LEU A 1 85 ? -3.131 2.926 -29.486 1.00 94.88 85 LEU A CA 1
ATOM 673 C C . LEU A 1 85 ? -3.248 4.062 -30.507 1.00 94.88 85 LEU A C 1
ATOM 675 O O . LEU A 1 85 ? -4.082 3.985 -31.411 1.00 94.88 85 LEU A O 1
ATOM 679 N N . LYS A 1 86 ? -2.393 5.087 -30.411 1.00 94.38 86 LYS A N 1
ATOM 680 C CA . LYS A 1 86 ? -2.348 6.183 -31.392 1.00 94.38 86 LYS A CA 1
ATOM 681 C C . LYS A 1 86 ? -1.985 5.683 -32.789 1.00 94.38 86 LYS A C 1
ATOM 683 O O . LYS A 1 86 ? -2.676 6.021 -33.748 1.00 94.38 86 LYS A O 1
ATOM 688 N N . VAL A 1 87 ? -0.961 4.840 -32.911 1.00 95.19 87 VAL A N 1
ATOM 689 C CA . VAL A 1 87 ? -0.556 4.249 -34.198 1.00 95.19 87 VAL A CA 1
ATOM 690 C C . VAL A 1 87 ? -1.676 3.392 -34.790 1.00 95.19 87 VAL A C 1
ATOM 692 O O . VAL A 1 87 ? -1.960 3.492 -35.984 1.00 95.19 87 VAL A O 1
ATOM 695 N N . TYR A 1 88 ? -2.345 2.580 -33.970 1.00 93.88 88 TYR A N 1
ATOM 696 C CA . TYR A 1 88 ? -3.476 1.762 -34.405 1.00 93.88 88 TYR A CA 1
ATOM 697 C C . TYR A 1 88 ? -4.634 2.620 -34.931 1.00 93.88 88 TYR A C 1
ATOM 699 O O . TYR A 1 88 ? -5.180 2.321 -35.993 1.00 93.88 88 TYR A O 1
ATOM 707 N N . GLN A 1 89 ? -4.980 3.707 -34.235 1.00 91.69 89 GLN A N 1
ATOM 708 C CA . GLN A 1 89 ? -6.026 4.635 -34.674 1.00 91.69 89 GLN A CA 1
ATOM 709 C C . GLN A 1 89 ? -5.688 5.293 -36.018 1.00 91.69 89 GLN A C 1
ATOM 711 O O . GLN A 1 89 ? -6.550 5.335 -36.894 1.00 91.69 89 GLN A O 1
ATOM 716 N N . ILE A 1 90 ? -4.440 5.738 -36.214 1.00 93.25 90 ILE A N 1
ATOM 717 C CA . ILE A 1 90 ? -3.986 6.336 -37.482 1.00 93.25 90 ILE A CA 1
ATOM 718 C C . ILE A 1 90 ? -4.080 5.321 -38.625 1.00 93.25 90 ILE A C 1
ATOM 720 O O . ILE A 1 90 ? -4.667 5.614 -39.663 1.00 93.25 90 ILE A O 1
ATOM 724 N N . LYS A 1 91 ? -3.560 4.101 -38.427 1.00 88.50 91 LYS A N 1
ATOM 725 C CA . LYS A 1 91 ? -3.633 3.044 -39.449 1.00 88.50 91 LYS A CA 1
ATOM 726 C C . LYS A 1 91 ? -5.070 2.644 -39.776 1.00 88.50 91 LYS A C 1
ATOM 728 O O . LYS A 1 91 ? -5.367 2.331 -40.923 1.00 88.50 91 LYS A O 1
ATOM 733 N N . LYS A 1 92 ? -5.959 2.634 -38.779 1.00 87.12 92 LYS A N 1
ATOM 734 C CA . LYS A 1 92 ? -7.383 2.354 -38.987 1.00 87.12 92 LYS A CA 1
ATOM 735 C C . LYS A 1 92 ? -8.064 3.462 -39.796 1.00 87.12 92 LYS A C 1
ATOM 737 O O . LYS A 1 92 ? -8.879 3.133 -40.646 1.00 87.12 92 LYS A O 1
ATOM 742 N N . ALA A 1 93 ? -7.720 4.730 -39.561 1.00 83.50 93 ALA A N 1
ATOM 743 C CA . ALA A 1 93 ? -8.230 5.852 -40.351 1.00 83.50 93 ALA A CA 1
ATOM 744 C C . ALA A 1 93 ? -7.792 5.747 -41.822 1.00 83.50 93 ALA A C 1
ATOM 746 O O . ALA A 1 93 ? -8.637 5.771 -42.702 1.00 83.50 93 ALA A O 1
ATOM 747 N N . GLN A 1 94 ? -6.507 5.473 -42.078 1.00 77.3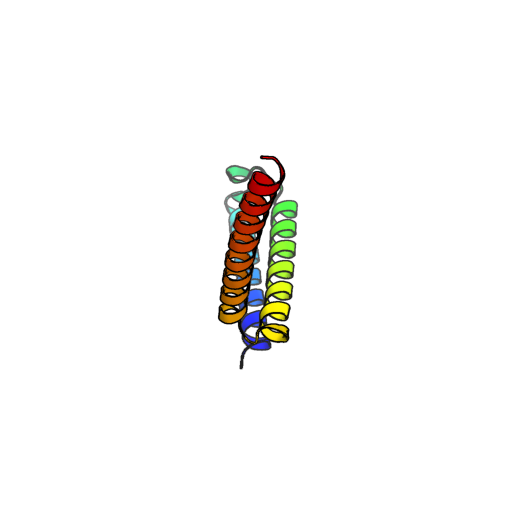1 94 GLN A N 1
ATOM 748 C CA . GLN A 1 94 ? -5.962 5.316 -43.437 1.00 77.31 94 GLN A CA 1
ATOM 749 C C . GLN A 1 94 ? -6.521 4.124 -44.228 1.00 77.31 94 GLN A C 1
ATOM 751 O O . GLN A 1 94 ? -6.351 4.066 -45.437 1.00 77.31 94 GLN A O 1
ATOM 756 N N . LYS A 1 95 ? -7.114 3.130 -43.557 1.00 72.50 95 LYS A N 1
ATOM 757 C CA . LYS A 1 95 ? -7.700 1.949 -44.210 1.00 72.50 95 LYS A CA 1
ATOM 758 C C . LYS A 1 95 ? -9.183 2.143 -44.564 1.00 72.50 95 LYS A C 1
ATOM 760 O O . LYS A 1 95 ? -9.757 1.281 -45.221 1.00 72.50 95 LYS A O 1
ATOM 765 N N . ASN A 1 96 ? -9.797 3.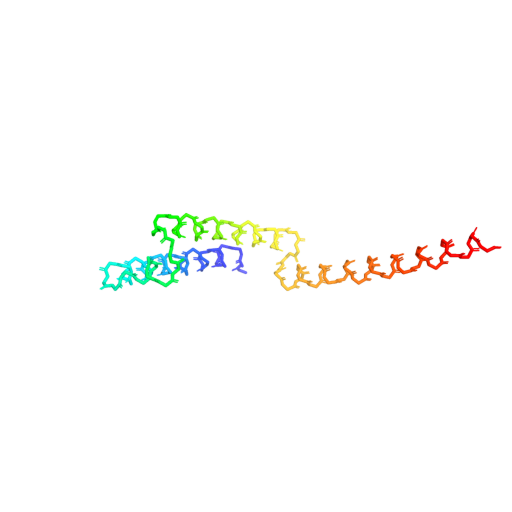213 -44.062 1.00 66.06 96 ASN A N 1
ATOM 766 C CA . ASN A 1 96 ? -11.204 3.547 -44.274 1.00 66.06 96 ASN A CA 1
ATOM 767 C C . ASN A 1 96 ? -11.401 4.720 -45.259 1.00 66.06 96 ASN A C 1
ATOM 769 O O . ASN A 1 96 ? -12.555 5.045 -45.535 1.00 66.06 96 ASN A O 1
ATOM 773 N N . ASP A 1 97 ? -10.309 5.315 -45.753 1.00 53.31 97 ASP A N 1
ATOM 774 C CA . ASP A 1 97 ? -10.262 6.238 -46.899 1.00 53.31 97 ASP A CA 1
ATOM 775 C C . ASP A 1 97 ? -9.897 5.458 -48.176 1.00 53.31 97 ASP A C 1
ATOM 777 O O . ASP A 1 97 ? -10.440 5.792 -49.253 1.00 53.31 97 ASP A O 1
#

Sequence (97 aa):
MEFLQINLLVIIIAAILFGVSYLLEKKFSVITKYFKVAPKQFYLILAVLTLIVLVLNYIAISFFGSWQTLILSVIGVSVVGFILLKVYQIKKAQKND

Secondary structure (DSSP, 8-state):
--HHHHHHHHHHHHHHHHHHHHHHHHHH-HIIIII-S-HHHHHHHHHHHHHHHHHHHHHHHHHHSSHHHHHHHHHHHHHHHHHHHHHHHHHHHHT--